Protein AF-A0A024E7B4-F1 (afdb_monomer)

Radius of gyration: 11.67 Å; Cα contacts (8 Å, |Δi|>4): 92; chains: 1; bounding box: 28×17×29 Å

Nearest PDB structures (foldseek):
  3men-assembly1_B  TM=9.648E-01  e=1.256E-06  Burkholderia pseudomallei 1710b
  6phr-assembly1_A  TM=9.264E-01  e=1.002E-03  Marinobacter subterrani
  3q9c-assembly1_I  TM=9.020E-01  e=9.368E-04  Mycoplana ramosa
  9gkz-assembly1_B  TM=9.147E-01  e=1.308E-03  Pseudomonas sp. M30-35
  5zmp-assembly1_A  TM=8.584E-01  e=3.564E-03  Picosynechococcus sp. PCC 73109

Sequence (67 aa):
MLSLGFDIFELDPQSKVAVTREGFAVLGERIRSLGLPCLIVQEGGYHLESLEDNARAFFVNAEVWQL

Solvent-accessible surface area (backbone atoms only — not comparable to full-atom values): 3967 Å² total; per-residue (Å²): 108,43,82,46,56,52,30,45,26,58,80,17,92,78,34,92,50,77,36,48,51,69,48,32,29,52,49,32,50,62,59,57,72,66,77,64,92,69,54,75,41,87,62,57,58,75,38,69,93,48,46,63,60,34,49,44,34,32,55,71,49,74,70,83,74,60,129

Structure (mmCIF, N/CA/C/O backbone):
data_AF-A0A024E7B4-F1
#
_entry.id   AF-A0A024E7B4-F1
#
loop_
_atom_site.group_PDB
_atom_site.id
_atom_site.type_symbol
_atom_site.label_atom_id
_atom_site.label_alt_id
_atom_site.label_comp_id
_atom_site.label_asym_id
_atom_site.label_entity_id
_atom_site.label_seq_id
_atom_site.pdbx_PDB_ins_code
_atom_site.Cartn_x
_atom_site.Cartn_y
_atom_site.Cartn_z
_atom_site.occupancy
_atom_site.B_iso_or_equiv
_atom_site.auth_seq_id
_atom_site.auth_comp_id
_atom_site.auth_asym_id
_atom_site.auth_atom_id
_atom_site.pdbx_PDB_model_num
ATOM 1 N N . MET A 1 1 ? -0.233 2.043 14.114 1.00 91.25 1 MET A N 1
ATOM 2 C CA . MET A 1 1 ? 0.422 2.854 13.068 1.00 91.25 1 MET A CA 1
ATOM 3 C C . MET A 1 1 ? 0.916 1.905 11.996 1.00 91.25 1 MET A C 1
ATOM 5 O O . MET A 1 1 ? 1.469 0.873 12.360 1.00 91.25 1 MET A O 1
ATOM 9 N N . LEU A 1 2 ? 0.694 2.234 10.726 1.00 96.88 2 LEU A N 1
ATOM 10 C CA . LEU A 1 2 ? 1.174 1.492 9.565 1.00 96.88 2 LEU A CA 1
ATOM 11 C C . LEU A 1 2 ? 2.080 2.407 8.733 1.00 96.88 2 LEU A C 1
ATOM 13 O O . LEU A 1 2 ? 1.601 3.392 8.181 1.00 96.88 2 LEU A O 1
ATOM 17 N N . SER A 1 3 ? 3.359 2.060 8.632 1.00 98.31 3 SER A N 1
ATOM 18 C CA . SER A 1 3 ? 4.268 2.621 7.628 1.00 98.31 3 SER A CA 1
ATOM 19 C C . SER A 1 3 ? 4.020 1.898 6.302 1.00 98.31 3 SER A C 1
ATOM 21 O O . SER A 1 3 ? 4.294 0.703 6.191 1.00 98.31 3 SER A O 1
ATOM 23 N N . LEU A 1 4 ? 3.422 2.593 5.334 1.00 98.25 4 LEU A N 1
ATOM 24 C CA . LEU A 1 4 ? 2.973 2.041 4.056 1.00 98.25 4 LEU A CA 1
ATOM 25 C C . LEU A 1 4 ? 3.954 2.406 2.939 1.00 98.25 4 LEU A C 1
ATOM 27 O O . LEU A 1 4 ? 4.028 3.563 2.526 1.00 98.25 4 LEU A O 1
ATOM 31 N N . GLY A 1 5 ? 4.668 1.401 2.432 1.00 98.31 5 GLY A N 1
ATOM 32 C CA . GLY A 1 5 ? 5.487 1.498 1.225 1.00 98.31 5 GLY A CA 1
ATOM 33 C C . GLY A 1 5 ? 4.831 0.786 0.041 1.00 98.31 5 GLY A C 1
ATOM 34 O O . GLY A 1 5 ? 4.319 -0.326 0.183 1.00 98.31 5 GLY A O 1
ATOM 35 N N . PHE A 1 6 ? 4.862 1.415 -1.133 1.00 98.62 6 PHE A N 1
ATOM 36 C CA . PHE A 1 6 ? 4.443 0.816 -2.406 1.00 98.62 6 PHE A CA 1
ATOM 37 C C . PHE A 1 6 ? 5.615 0.205 -3.197 1.00 98.62 6 PHE A C 1
ATOM 39 O O . PHE A 1 6 ? 5.415 -0.303 -4.297 1.00 98.62 6 PHE A O 1
ATOM 46 N N . ASP A 1 7 ? 6.824 0.202 -2.634 1.00 98.44 7 ASP A N 1
ATOM 47 C CA . ASP A 1 7 ? 8.065 -0.314 -3.233 1.00 98.44 7 ASP A CA 1
ATOM 48 C C . ASP A 1 7 ? 8.182 -1.851 -3.245 1.00 98.44 7 ASP A C 1
ATOM 50 O O . ASP A 1 7 ? 9.136 -2.407 -3.784 1.00 98.44 7 ASP A O 1
ATOM 54 N N . ILE A 1 8 ? 7.176 -2.547 -2.710 1.00 98.44 8 ILE A N 1
ATOM 55 C CA . ILE A 1 8 ? 6.984 -3.997 -2.867 1.00 98.44 8 ILE A CA 1
ATOM 56 C C . ILE A 1 8 ? 6.230 -4.369 -4.157 1.00 98.44 8 ILE A C 1
ATOM 58 O O . ILE A 1 8 ? 6.064 -5.558 -4.445 1.00 98.44 8 ILE A O 1
ATOM 62 N N . PHE A 1 9 ? 5.751 -3.374 -4.917 1.00 98.69 9 PHE A N 1
ATOM 63 C CA . PHE A 1 9 ? 5.051 -3.589 -6.183 1.00 98.69 9 PHE A CA 1
ATOM 64 C C . PHE A 1 9 ? 5.958 -4.282 -7.205 1.00 98.69 9 PHE A C 1
ATOM 66 O O . PHE A 1 9 ? 7.136 -3.961 -7.318 1.00 98.69 9 PHE A O 1
ATOM 73 N N . GLU A 1 10 ? 5.411 -5.216 -7.977 1.00 98.50 10 GLU A N 1
ATOM 74 C CA . GLU A 1 10 ? 6.189 -6.063 -8.891 1.00 98.50 10 GLU A CA 1
ATOM 75 C C . GLU A 1 10 ? 6.976 -5.299 -9.972 1.00 98.50 10 GLU A C 1
ATOM 77 O O . GLU A 1 10 ? 7.999 -5.799 -10.438 1.00 98.50 10 GLU A O 1
ATOM 82 N N . LEU A 1 11 ? 6.536 -4.091 -10.346 1.00 98.31 11 LEU A N 1
ATOM 83 C CA . LEU A 1 11 ? 7.235 -3.226 -11.307 1.00 98.31 11 LEU A CA 1
ATOM 84 C C . LEU A 1 11 ? 8.102 -2.148 -10.639 1.00 98.31 11 LEU A C 1
ATOM 86 O O . LEU A 1 11 ? 8.740 -1.359 -11.337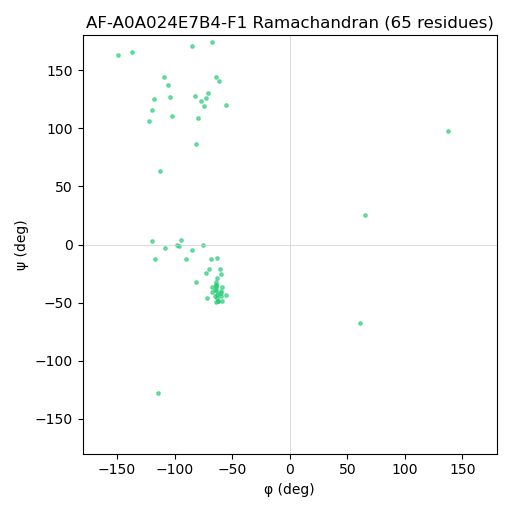 1.00 98.31 11 LEU A O 1
ATOM 90 N N . ASP A 1 12 ? 8.138 -2.079 -9.306 1.00 98.38 12 ASP A N 1
ATOM 91 C CA . ASP A 1 12 ? 8.992 -1.114 -8.620 1.00 98.38 12 ASP A CA 1
ATOM 92 C C . ASP A 1 12 ? 10.475 -1.497 -8.755 1.00 98.38 12 ASP A C 1
ATOM 94 O O . ASP A 1 12 ? 10.843 -2.644 -8.479 1.00 98.38 12 ASP A O 1
ATOM 98 N N . PRO A 1 13 ? 11.361 -0.560 -9.151 1.00 97.25 13 PRO A N 1
ATOM 99 C CA . PRO A 1 13 ? 12.783 -0.848 -9.341 1.00 97.25 13 PRO A CA 1
ATOM 100 C C . PRO A 1 13 ? 13.494 -1.326 -8.067 1.00 97.25 13 PRO A C 1
ATOM 102 O O . PRO A 1 13 ? 14.557 -1.949 -8.153 1.00 97.25 13 PRO A O 1
ATOM 105 N N . GLN A 1 14 ? 12.949 -1.034 -6.883 1.00 97.12 14 GLN A N 1
ATOM 106 C CA . GLN A 1 14 ? 13.526 -1.465 -5.611 1.00 97.12 14 GLN A CA 1
ATOM 107 C C . GLN A 1 14 ? 12.993 -2.820 -5.141 1.00 97.12 14 GLN A C 1
ATOM 109 O O . GLN A 1 14 ? 13.597 -3.430 -4.249 1.00 97.12 14 GLN A O 1
ATOM 114 N N . SER A 1 15 ? 11.925 -3.326 -5.761 1.00 96.50 15 SER A N 1
ATOM 115 C CA . SER A 1 15 ? 11.217 -4.487 -5.251 1.00 96.50 15 SER A CA 1
ATOM 116 C C . SER A 1 15 ? 12.070 -5.758 -5.246 1.00 96.50 15 SER A C 1
ATOM 118 O O . SER A 1 15 ? 12.918 -6.009 -6.111 1.00 96.50 15 SER A O 1
ATOM 120 N N . LYS A 1 16 ? 11.842 -6.577 -4.216 1.00 98.00 16 LYS A N 1
ATOM 121 C CA . LYS A 1 16 ? 12.406 -7.928 -4.037 1.00 98.00 16 LYS A CA 1
ATOM 122 C C . LYS A 1 16 ? 11.321 -9.003 -3.956 1.00 98.00 16 LYS A C 1
ATOM 124 O O . LYS A 1 16 ? 11.631 -10.172 -3.743 1.00 98.00 16 LYS A O 1
ATOM 129 N N . VAL A 1 17 ? 10.060 -8.604 -4.109 1.00 98.12 17 VAL A N 1
ATOM 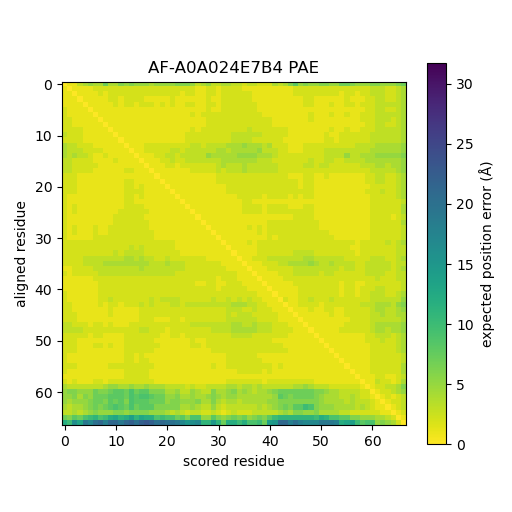130 C CA . VAL A 1 17 ? 8.863 -9.449 -4.068 1.00 98.12 17 VAL A CA 1
ATOM 131 C C . VAL A 1 17 ? 7.919 -9.038 -5.204 1.00 98.12 17 VAL A C 1
ATOM 133 O O . VAL A 1 17 ? 8.096 -7.996 -5.820 1.00 98.12 17 VAL A O 1
ATOM 136 N N . ALA A 1 18 ? 6.920 -9.855 -5.523 1.00 98.12 18 ALA A N 1
ATOM 137 C CA . ALA A 1 18 ? 6.020 -9.594 -6.649 1.00 98.12 18 ALA A CA 1
ATOM 138 C C . ALA A 1 18 ? 4.600 -9.281 -6.158 1.00 98.12 18 ALA A C 1
ATOM 140 O O . ALA A 1 18 ? 3.674 -10.060 -6.379 1.00 98.12 18 ALA A O 1
ATOM 141 N N . VAL A 1 19 ? 4.425 -8.185 -5.409 1.00 98.69 19 VAL A N 1
ATOM 142 C CA . VAL A 1 19 ? 3.078 -7.760 -5.000 1.00 98.69 19 VAL A CA 1
ATOM 143 C C . VAL A 1 19 ? 2.399 -7.083 -6.182 1.00 98.69 19 VAL A C 1
ATOM 145 O O . VAL A 1 19 ? 2.912 -6.112 -6.731 1.00 98.69 19 VAL A O 1
ATOM 148 N N . THR A 1 20 ? 1.233 -7.594 -6.566 1.00 98.75 20 THR A N 1
ATOM 149 C CA . THR A 1 20 ? 0.390 -6.988 -7.599 1.00 98.75 20 THR A CA 1
ATOM 150 C C . THR A 1 20 ? -0.500 -5.898 -7.002 1.00 98.75 20 THR A C 1
ATOM 152 O O . THR A 1 20 ? -0.649 -5.777 -5.781 1.00 98.75 20 THR A O 1
ATOM 155 N N . ARG A 1 21 ? -1.181 -5.141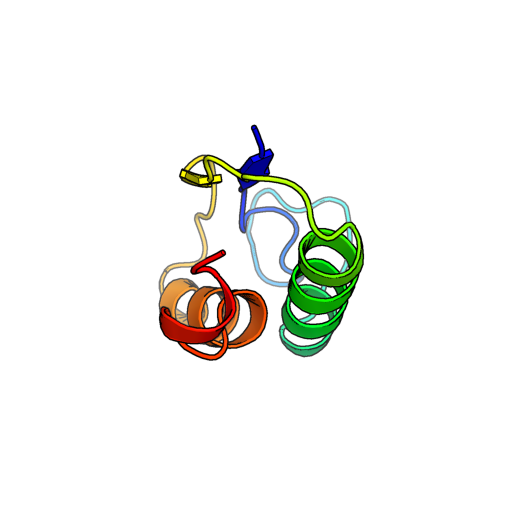 -7.863 1.00 98.50 21 ARG A N 1
ATOM 156 C CA . ARG A 1 21 ? -2.225 -4.192 -7.454 1.00 98.50 21 ARG A CA 1
ATOM 157 C C . ARG A 1 21 ? -3.319 -4.867 -6.615 1.00 98.50 21 ARG A C 1
ATOM 159 O O . ARG A 1 21 ? -3.722 -4.347 -5.579 1.00 98.50 21 ARG A O 1
ATOM 166 N N . GLU A 1 22 ? -3.775 -6.051 -7.017 1.00 98.62 22 GLU A N 1
ATOM 167 C CA . GLU A 1 22 ? -4.760 -6.843 -6.270 1.00 98.62 22 GLU A CA 1
ATOM 168 C C . GLU A 1 22 ? -4.203 -7.286 -4.909 1.00 98.62 22 GLU A C 1
ATOM 170 O O . GLU A 1 22 ?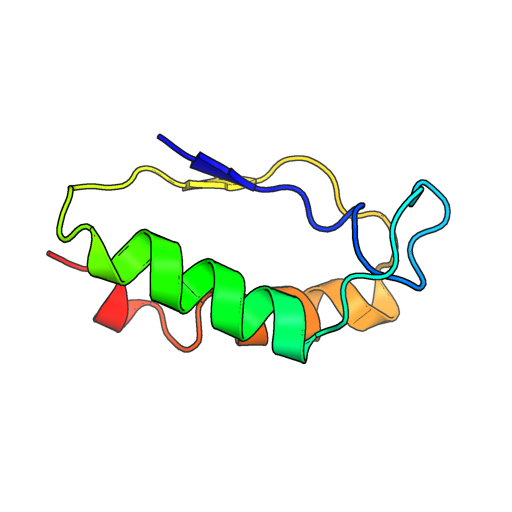 -4.939 -7.350 -3.924 1.00 98.62 22 GLU A O 1
ATOM 175 N N . GLY A 1 23 ? -2.890 -7.519 -4.824 1.00 98.69 23 GLY A N 1
ATOM 176 C CA . GLY A 1 23 ? -2.190 -7.759 -3.566 1.00 98.69 23 GLY A CA 1
ATOM 177 C C . GLY A 1 23 ? -2.313 -6.588 -2.586 1.00 98.69 23 GLY A C 1
ATOM 178 O O . GLY A 1 23 ? -2.591 -6.816 -1.408 1.00 98.69 23 GLY A O 1
ATOM 179 N N . PHE A 1 24 ? -2.200 -5.341 -3.059 1.00 98.75 24 PHE A N 1
ATOM 180 C CA . PHE A 1 24 ? -2.434 -4.156 -2.222 1.00 98.75 24 PHE A CA 1
ATOM 181 C C . PHE A 1 24 ? -3.880 -4.057 -1.727 1.00 98.75 24 PHE A C 1
ATOM 183 O O . PHE A 1 24 ? -4.092 -3.694 -0.569 1.00 98.75 24 PHE A O 1
ATOM 190 N N . ALA A 1 25 ? -4.867 -4.440 -2.543 1.00 98.31 25 ALA A N 1
ATOM 191 C CA . ALA A 1 25 ? -6.264 -4.488 -2.104 1.00 98.31 25 ALA A CA 1
ATOM 192 C C . ALA A 1 25 ? -6.485 -5.503 -0.972 1.00 98.31 25 ALA A C 1
ATOM 194 O O . ALA A 1 25 ? -7.125 -5.192 0.034 1.00 98.31 25 ALA A O 1
ATOM 195 N N . VAL A 1 26 ? -5.897 -6.698 -1.091 1.00 98.50 26 VAL A N 1
ATOM 196 C CA . VAL A 1 26 ? -5.939 -7.714 -0.026 1.00 98.50 26 VAL A CA 1
ATOM 197 C C . VAL A 1 26 ? -5.210 -7.230 1.231 1.00 98.50 26 VAL A C 1
ATOM 199 O O . VAL A 1 26 ? -5.676 -7.476 2.343 1.00 98.50 26 VAL A O 1
ATOM 202 N N . LEU A 1 27 ? -4.083 -6.530 1.082 1.00 98.38 27 LEU A N 1
ATOM 203 C CA . LEU A 1 27 ? -3.350 -5.959 2.211 1.00 98.38 27 LEU A CA 1
ATOM 204 C C . LEU A 1 27 ? -4.199 -4.925 2.966 1.00 98.38 27 LEU A C 1
ATOM 206 O O . LEU A 1 27 ? -4.312 -5.012 4.188 1.00 98.38 27 LEU A O 1
ATOM 210 N N . GLY A 1 28 ? -4.824 -3.984 2.251 1.00 97.50 28 GLY A N 1
ATOM 211 C CA . GLY A 1 28 ? -5.698 -2.970 2.844 1.00 97.50 28 GLY A CA 1
ATOM 212 C C . GLY A 1 28 ? -6.887 -3.584 3.588 1.00 97.50 28 GLY A C 1
ATOM 213 O O . GLY A 1 28 ? -7.165 -3.213 4.730 1.00 97.50 28 GLY A O 1
ATOM 214 N N . GLU A 1 29 ? -7.538 -4.587 2.990 1.00 97.50 29 GLU A N 1
ATOM 215 C CA . GLU A 1 29 ? -8.645 -5.323 3.613 1.00 97.50 29 GLU A CA 1
ATOM 216 C C . GLU A 1 29 ? -8.228 -5.996 4.926 1.00 97.50 29 GLU A C 1
ATOM 218 O O . GLU A 1 29 ? -8.875 -5.768 5.951 1.00 97.50 29 GLU A O 1
ATOM 223 N N . ARG A 1 30 ? -7.104 -6.723 4.926 1.00 97.94 30 ARG A N 1
ATOM 224 C CA . ARG A 1 30 ? -6.589 -7.424 6.113 1.00 97.94 30 ARG A CA 1
ATOM 225 C C . ARG A 1 30 ? -6.193 -6.489 7.248 1.00 97.94 30 ARG A C 1
ATOM 227 O O . ARG A 1 30 ? -6.326 -6.852 8.413 1.00 97.94 30 ARG A O 1
ATOM 234 N N . ILE A 1 31 ? -5.669 -5.304 6.937 1.00 97.12 31 ILE A N 1
ATOM 235 C CA . ILE A 1 31 ? -5.338 -4.315 7.968 1.00 97.12 31 ILE A CA 1
ATOM 236 C C . ILE A 1 31 ? -6.620 -3.708 8.542 1.00 97.12 31 ILE A C 1
ATOM 238 O O . ILE A 1 31 ? -6.766 -3.625 9.762 1.00 97.12 31 ILE A O 1
ATOM 242 N N . ARG A 1 32 ? -7.576 -3.321 7.690 1.00 95.19 32 ARG A N 1
ATOM 243 C CA . ARG A 1 32 ? -8.853 -2.744 8.132 1.00 95.19 32 ARG A CA 1
ATOM 244 C C . ARG A 1 32 ? -9.686 -3.738 8.946 1.00 95.19 32 ARG A C 1
ATOM 246 O O . ARG A 1 32 ? -10.341 -3.329 9.904 1.00 95.19 32 ARG A O 1
ATOM 253 N N . SER A 1 33 ? -9.634 -5.034 8.628 1.00 95.81 33 SER A N 1
ATOM 254 C CA . SER A 1 33 ? -10.373 -6.078 9.355 1.00 95.81 33 SER A CA 1
ATOM 255 C C . SER A 1 33 ? -9.947 -6.233 10.820 1.00 95.81 33 SER A C 1
ATOM 257 O O . SER A 1 33 ? -10.637 -6.902 11.583 1.00 95.81 33 SER A O 1
ATOM 259 N N . LEU A 1 34 ? -8.830 -5.622 11.233 1.00 95.50 34 LEU A N 1
ATOM 260 C CA . LEU A 1 34 ? -8.409 -5.581 12.634 1.00 95.50 34 LEU A CA 1
ATOM 261 C C . LEU A 1 34 ? -9.312 -4.685 13.500 1.00 95.50 34 LEU A C 1
ATOM 263 O O . LEU A 1 34 ? -9.325 -4.856 14.715 1.00 95.50 34 LEU A O 1
ATOM 267 N N . GLY A 1 35 ? -10.052 -3.737 12.907 1.00 93.38 35 GLY A N 1
ATOM 268 C CA . GLY A 1 35 ? -10.987 -2.867 13.635 1.00 93.38 35 GLY A CA 1
ATOM 269 C C . GLY A 1 35 ? -10.322 -1.911 14.635 1.00 93.38 35 GLY A C 1
ATOM 270 O O . GLY A 1 35 ? -10.945 -1.519 15.619 1.00 93.38 35 GLY A O 1
ATOM 271 N N . LEU A 1 36 ? -9.050 -1.561 14.418 1.00 93.56 36 LEU A N 1
ATOM 272 C CA . LEU A 1 36 ? -8.259 -0.703 15.307 1.00 93.56 36 LEU A CA 1
ATOM 273 C C . LEU A 1 36 ? -8.003 0.671 14.680 1.00 93.56 36 LEU A C 1
ATOM 275 O O . LEU A 1 36 ? -7.748 0.732 13.474 1.00 93.56 36 LEU A O 1
ATOM 279 N N . PRO A 1 37 ? -7.988 1.769 15.468 1.00 93.69 37 PRO A N 1
ATOM 280 C CA . PRO A 1 37 ? -7.583 3.076 14.963 1.00 93.69 37 PRO A CA 1
ATOM 281 C C . PRO A 1 37 ? -6.190 3.009 14.342 1.00 93.69 37 PRO A C 1
ATOM 283 O O . PRO A 1 37 ? -5.212 2.645 15.001 1.00 93.69 37 PRO A O 1
ATOM 286 N N . CYS A 1 38 ? -6.099 3.342 13.056 1.00 92.69 38 CYS A N 1
ATOM 287 C CA . CYS A 1 38 ? -4.882 3.165 12.278 1.00 92.69 38 CYS A CA 1
ATOM 288 C C . CYS A 1 38 ? -4.412 4.495 11.684 1.00 92.69 38 CYS A C 1
ATOM 290 O O . CYS A 1 38 ? -4.978 4.999 10.721 1.00 92.69 38 CYS A O 1
ATOM 292 N N . LEU A 1 39 ? -3.335 5.049 12.246 1.00 95.00 39 LEU A N 1
ATOM 293 C CA . LEU A 1 39 ? -2.544 6.080 11.574 1.00 95.00 39 LEU A CA 1
ATOM 294 C C . LEU A 1 39 ? -1.714 5.427 10.463 1.00 95.00 39 LEU A C 1
ATOM 296 O O . LEU A 1 39 ? -0.870 4.579 10.769 1.00 95.00 39 LEU A O 1
ATOM 300 N N . ILE A 1 40 ? -1.937 5.836 9.215 1.00 96.12 40 ILE A N 1
ATOM 301 C CA . ILE A 1 40 ? -1.200 5.366 8.037 1.00 96.12 40 ILE A CA 1
ATOM 302 C C . ILE A 1 40 ? -0.223 6.463 7.612 1.00 96.12 40 ILE A C 1
ATOM 304 O O . ILE A 1 40 ? -0.619 7.615 7.443 1.00 96.12 40 ILE A O 1
ATOM 308 N N . VAL A 1 41 ? 1.050 6.106 7.471 1.00 97.56 41 VAL A N 1
ATOM 309 C CA . VAL A 1 41 ? 2.143 7.015 7.112 1.00 97.56 41 VAL A CA 1
ATOM 310 C C . VAL A 1 41 ? 2.730 6.550 5.787 1.00 97.56 41 VAL A C 1
ATOM 312 O O . VAL A 1 41 ? 3.093 5.384 5.653 1.00 97.56 41 VAL A O 1
ATOM 315 N N . GLN A 1 42 ? 2.781 7.448 4.805 1.00 97.44 42 GLN A N 1
ATOM 316 C CA . GLN A 1 42 ? 3.352 7.162 3.492 1.00 97.44 42 GLN A CA 1
ATOM 317 C C . GLN A 1 42 ? 4.881 7.082 3.578 1.00 97.44 42 GLN A C 1
ATOM 319 O O . GLN A 1 42 ? 5.515 8.033 4.029 1.00 97.44 42 GLN A O 1
ATOM 324 N N . GLU A 1 43 ? 5.444 5.974 3.097 1.00 97.81 43 GLU A N 1
ATOM 325 C CA . GLU A 1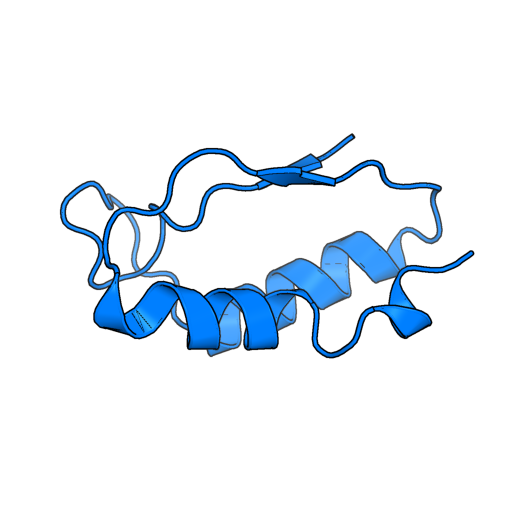 43 ? 6.885 5.718 2.994 1.00 97.81 43 GLU A CA 1
ATOM 326 C C . GLU A 1 43 ? 7.296 5.609 1.507 1.00 97.81 43 GLU A C 1
ATOM 328 O O . GLU A 1 43 ? 6.981 6.495 0.708 1.00 97.81 43 GLU A O 1
ATOM 333 N N . GLY A 1 44 ? 7.983 4.525 1.119 1.00 97.12 44 GLY A N 1
ATOM 334 C CA . GLY A 1 44 ? 8.467 4.258 -0.236 1.00 97.12 44 GLY A CA 1
ATOM 335 C C . GLY A 1 44 ? 7.374 4.008 -1.283 1.00 97.12 44 GLY A C 1
ATOM 336 O O . GLY A 1 44 ? 6.180 3.921 -0.987 1.00 97.12 44 GLY A O 1
ATOM 337 N N . GLY A 1 45 ? 7.801 3.881 -2.538 1.00 97.94 45 GLY A N 1
ATOM 338 C CA . GLY A 1 45 ? 6.935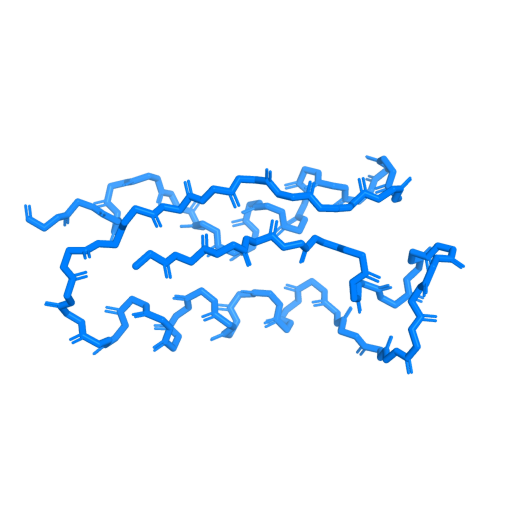 3.789 -3.714 1.00 97.94 45 GLY A CA 1
ATOM 339 C C . GLY A 1 45 ? 7.503 4.641 -4.840 1.00 97.94 45 GLY A C 1
ATOM 340 O O . GLY A 1 45 ? 7.324 5.857 -4.859 1.00 97.94 45 GLY A O 1
ATOM 341 N N . TYR A 1 46 ? 8.226 4.006 -5.755 1.00 98.06 46 TYR A N 1
ATOM 342 C CA . TYR A 1 46 ? 9.084 4.676 -6.732 1.00 98.06 46 TYR A CA 1
ATOM 343 C C . TYR A 1 46 ? 8.637 4.439 -8.178 1.00 98.06 46 TYR A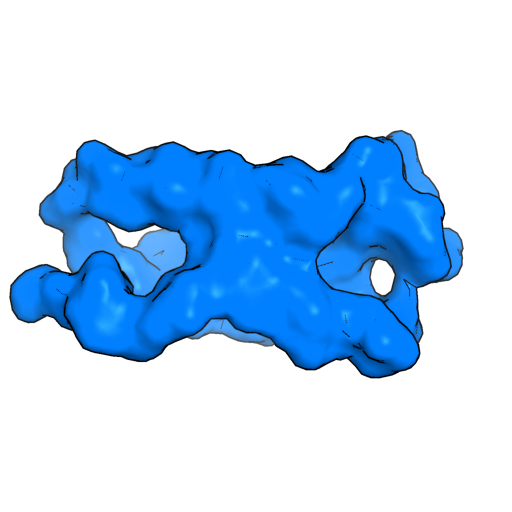 C 1
ATOM 345 O O . TYR A 1 46 ? 9.066 5.162 -9.078 1.00 98.06 46 TYR A O 1
ATOM 353 N N . HIS A 1 47 ? 7.729 3.489 -8.411 1.00 98.12 47 HIS A N 1
ATOM 354 C CA . HIS A 1 47 ? 7.053 3.321 -9.695 1.00 98.12 47 HIS A CA 1
ATOM 355 C C . HIS A 1 47 ? 5.869 4.295 -9.849 1.00 98.12 47 HIS A C 1
ATOM 357 O O . HIS A 1 47 ? 4.723 3.975 -9.529 1.00 98.12 47 HIS A O 1
ATOM 363 N N . LEU A 1 48 ? 6.150 5.509 -10.336 1.00 97.56 48 LEU A N 1
ATOM 364 C CA . LEU A 1 48 ? 5.169 6.603 -10.419 1.00 97.56 48 LEU A CA 1
ATOM 365 C C . LEU A 1 48 ? 3.935 6.266 -11.267 1.00 97.56 48 LEU A C 1
ATOM 367 O O . LEU A 1 48 ? 2.830 6.662 -10.909 1.00 97.56 48 LEU A O 1
ATOM 371 N N . GLU A 1 49 ? 4.110 5.515 -12.357 1.00 98.12 49 GLU A N 1
ATOM 372 C CA . GLU A 1 49 ? 3.024 5.178 -13.288 1.00 98.12 49 GLU A CA 1
ATOM 373 C C . GLU A 1 49 ? 1.921 4.331 -12.640 1.00 98.12 49 GLU A C 1
ATOM 375 O O . GLU A 1 49 ? 0.765 4.428 -13.037 1.00 98.12 49 GLU A O 1
ATOM 380 N N . SER A 1 50 ? 2.254 3.528 -11.623 1.00 97.81 50 SER A N 1
ATOM 381 C CA . SER A 1 50 ? 1.294 2.656 -10.930 1.00 97.81 50 SER A CA 1
ATOM 382 C C . SER A 1 50 ? 0.941 3.130 -9.523 1.00 97.81 50 SER A C 1
ATOM 384 O O . SER A 1 50 ? 0.152 2.475 -8.841 1.00 97.81 50 SER A O 1
ATOM 386 N N . LEU A 1 51 ? 1.552 4.219 -9.043 1.00 98.06 51 LEU A N 1
ATOM 387 C CA . LEU A 1 51 ? 1.432 4.636 -7.647 1.00 98.06 51 LEU A CA 1
ATOM 388 C C . LEU A 1 51 ? -0.019 4.980 -7.290 1.00 98.06 51 LEU A C 1
ATOM 390 O O . LEU A 1 51 ? -0.508 4.565 -6.240 1.00 98.06 51 LEU A O 1
ATOM 394 N N . GLU A 1 52 ? -0.726 5.673 -8.188 1.00 97.81 52 GLU A N 1
ATOM 395 C CA . GLU A 1 52 ? -2.144 5.991 -8.002 1.00 97.81 52 GLU A CA 1
ATOM 396 C C . GLU A 1 52 ? -3.005 4.722 -7.938 1.00 97.81 52 GLU A C 1
ATOM 398 O O . GLU A 1 52 ? -3.799 4.568 -7.010 1.00 97.81 52 GLU A O 1
ATOM 403 N N . ASP A 1 53 ? -2.830 3.793 -8.879 1.00 98.19 53 ASP A N 1
ATOM 404 C CA . ASP A 1 53 ? -3.623 2.561 -8.942 1.00 98.19 53 ASP A CA 1
ATOM 405 C C . ASP A 1 53 ? -3.383 1.651 -7.732 1.00 98.19 53 ASP A C 1
ATOM 407 O O . ASP A 1 53 ? -4.329 1.080 -7.182 1.00 98.19 53 ASP A O 1
ATOM 411 N N . ASN A 1 54 ? -2.134 1.549 -7.273 1.00 98.50 54 ASN A N 1
ATOM 412 C CA . ASN A 1 54 ? -1.779 0.780 -6.083 1.00 98.50 54 ASN A CA 1
ATOM 413 C C . ASN A 1 54 ? -2.355 1.414 -4.810 1.00 98.50 54 ASN A C 1
ATOM 415 O O . ASN A 1 54 ? -2.900 0.704 -3.960 1.00 98.50 54 ASN A O 1
ATOM 419 N N . ALA A 1 55 ? -2.309 2.745 -4.693 1.00 98.06 55 ALA A N 1
ATOM 420 C CA . ALA A 1 55 ? -2.923 3.457 -3.578 1.00 98.06 55 ALA A CA 1
ATOM 421 C C . ALA A 1 55 ? -4.450 3.309 -3.584 1.00 98.06 55 ALA A C 1
ATOM 423 O O . ALA A 1 55 ? -5.042 3.000 -2.550 1.00 98.06 55 ALA A O 1
ATOM 424 N N . ARG A 1 56 ? -5.099 3.446 -4.746 1.00 97.81 56 ARG A N 1
ATOM 425 C CA . ARG A 1 56 ? -6.544 3.210 -4.893 1.00 97.81 56 ARG A CA 1
ATOM 426 C C . ARG A 1 56 ? -6.924 1.781 -4.526 1.00 97.81 56 ARG A C 1
ATOM 428 O O . ARG A 1 56 ? -7.937 1.593 -3.862 1.00 97.81 56 ARG A O 1
ATOM 435 N N . ALA A 1 57 ? -6.116 0.793 -4.905 1.00 98.19 57 ALA A N 1
ATOM 436 C CA . ALA A 1 57 ? -6.348 -0.595 -4.527 1.00 98.19 57 ALA A CA 1
ATOM 437 C C . ALA A 1 57 ? -6.259 -0.796 -3.009 1.00 98.19 57 ALA A C 1
ATOM 439 O O . ALA A 1 57 ? -7.156 -1.403 -2.432 1.00 98.19 57 ALA A O 1
ATOM 440 N N . PHE A 1 58 ? -5.232 -0.244 -2.356 1.00 98.19 58 PHE A N 1
ATOM 441 C CA . PHE A 1 58 ? -5.066 -0.339 -0.904 1.00 98.19 58 PHE A CA 1
ATOM 442 C C . PHE A 1 58 ? -6.188 0.371 -0.133 1.00 98.19 58 PHE A C 1
ATOM 444 O O . PHE A 1 58 ? -6.770 -0.201 0.790 1.00 98.19 58 PHE A O 1
ATOM 451 N N . PHE A 1 59 ? -6.494 1.620 -0.493 1.00 97.00 59 PHE A N 1
ATOM 452 C CA . PHE A 1 59 ? -7.444 2.433 0.263 1.00 97.00 59 PHE A CA 1
ATOM 453 C C . PHE A 1 59 ? -8.902 2.128 -0.085 1.00 97.00 59 PHE A C 1
ATOM 455 O O . PHE A 1 59 ? -9.743 2.206 0.805 1.00 97.00 59 PHE A O 1
ATOM 462 N N . VAL A 1 60 ? -9.208 1.755 -1.333 1.00 94.31 60 VAL A N 1
ATOM 463 C CA . VAL A 1 60 ? -10.561 1.658 -1.916 1.00 94.31 60 VAL A CA 1
ATOM 464 C C . VAL A 1 60 ? -11.289 3.010 -1.908 1.00 94.31 60 VAL A C 1
ATOM 466 O O . VAL A 1 60 ? -11.497 3.610 -2.960 1.00 94.31 60 VAL A O 1
ATOM 469 N N . ASN A 1 61 ? -11.637 3.519 -0.725 1.00 88.44 61 ASN A N 1
ATOM 470 C CA . ASN A 1 61 ? -12.088 4.884 -0.466 1.00 88.44 61 ASN A CA 1
ATOM 471 C C . ASN A 1 61 ? -11.665 5.308 0.957 1.00 88.44 61 ASN A C 1
ATOM 473 O O . ASN A 1 61 ? -11.326 4.472 1.785 1.00 88.44 61 ASN A O 1
ATOM 477 N N . ALA A 1 62 ? -11.667 6.605 1.266 1.00 83.31 62 ALA A N 1
ATOM 478 C CA . ALA A 1 62 ? -11.242 7.075 2.590 1.00 83.31 62 ALA A CA 1
ATOM 479 C C . ALA A 1 62 ? -12.257 6.759 3.709 1.00 83.31 62 ALA A C 1
ATOM 481 O O . ALA A 1 62 ? -11.881 6.669 4.875 1.00 83.31 62 ALA A O 1
ATOM 482 N N . GLU A 1 63 ? -13.534 6.586 3.365 1.00 87.00 63 GLU A N 1
ATO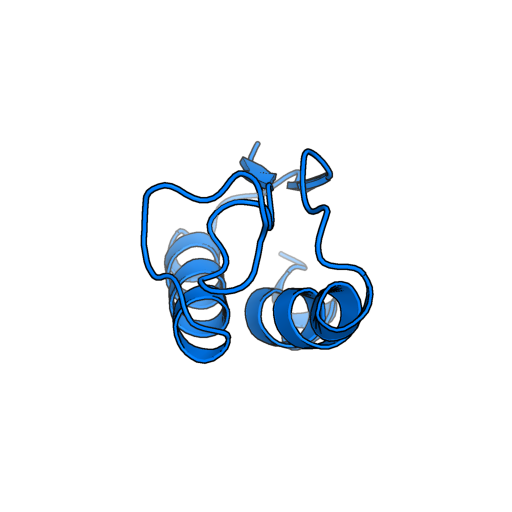M 483 C CA . GLU A 1 63 ? -14.634 6.389 4.317 1.00 87.00 63 GLU A CA 1
ATOM 484 C C . GLU A 1 63 ? -14.524 5.051 5.054 1.00 87.00 63 GLU A C 1
ATOM 486 O O . GLU A 1 63 ? -14.776 4.998 6.253 1.00 87.00 63 GLU A O 1
ATOM 491 N N . VAL A 1 64 ? -14.071 3.982 4.384 1.00 88.44 64 VAL A N 1
ATOM 492 C CA . VAL A 1 64 ? -13.890 2.669 5.033 1.00 88.44 64 VAL A CA 1
ATOM 493 C C . VAL A 1 64 ? -12.749 2.649 6.055 1.00 88.44 64 VAL A C 1
ATOM 495 O O . VAL A 1 64 ? -12.643 1.695 6.822 1.00 88.44 64 VAL A O 1
ATOM 498 N N . TRP A 1 65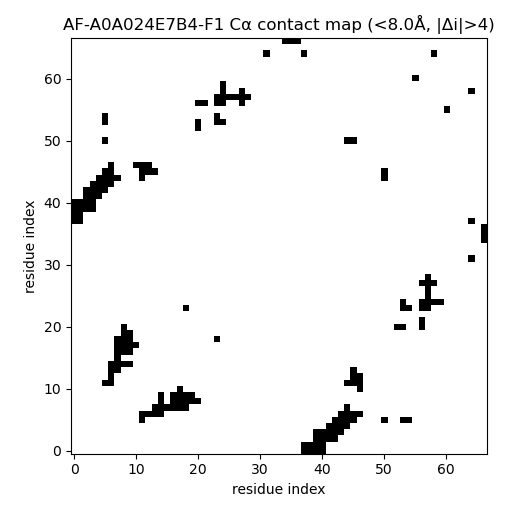 ? -11.899 3.677 6.081 1.00 89.12 65 TRP A N 1
ATOM 499 C CA . TRP A 1 65 ? -10.824 3.834 7.066 1.00 89.12 65 TRP A CA 1
ATOM 500 C C . TRP A 1 65 ? -11.213 4.725 8.249 1.00 89.12 65 TRP A C 1
ATOM 502 O O . TRP A 1 65 ? -10.406 4.907 9.162 1.00 89.12 65 TRP A O 1
ATOM 512 N N . GLN A 1 66 ? -12.432 5.267 8.253 1.00 79.19 66 GLN A N 1
ATOM 513 C CA . GLN A 1 66 ? -12.987 5.955 9.412 1.00 79.19 66 GLN A CA 1
ATOM 514 C C . GLN A 1 66 ? -13.564 4.915 10.379 1.00 79.19 66 GLN A C 1
ATOM 516 O O . GLN A 1 66 ? -14.337 4.047 9.975 1.00 79.19 66 GLN A O 1
ATOM 521 N N . LEU A 1 67 ? -13.146 4.988 11.644 1.00 63.03 67 LEU A N 1
ATOM 522 C CA . LEU A 1 67 ? -13.765 4.259 12.754 1.00 63.03 67 LEU A CA 1
ATOM 523 C C . LEU A 1 67 ? -14.814 5.118 13.443 1.00 63.03 67 LEU A C 1
ATOM 525 O O . LEU A 1 67 ? -14.539 6.329 13.611 1.00 63.03 67 LEU A O 1
#

pLDDT: mean 95.79, std 5.52, range [63.03, 98.75]

Secondary structure (DSSP, 8-state):
-EEE--TTBTT-TT-SS-B-HHHHHHHHHHHHTT-S---EEE-----HHHHHHHHHHHHS-SGGG--

Mean predicted aligned error: 2.33 Å

Organism: NCBI:txid1147786

InterPro domains:
  IPR023696 Ureohydrolase domain superfamily [SSF52768] (2-59)
  IPR023801 Histone deacetylase domain [PF00850] (1-59)
  IPR037138 Histone deacetylase domain superfamily [G3DSA:3.40.800.20] (1-64)

Foldseek 3Di:
DAADAPCCDQPRPNHPHHQHLLNLLVVLVVVLVVVDLDDYHYDHDHPPVCRVSSVCSNCVDVVSNDD